Protein AF-A0A7Y0PWW8-F1 (afdb_monomer_lite)

Foldseek 3Di:
DFFEDEFEWEFADAAAAFEWEWESEELEEDEAETQEYEFETYFEGHQAHEWEWERYENYEYHYQHAEYEFYFETEHAAYEWETERYELYEYENEEDAHEYEGETETDYAAYEWEWERYYLYEYEDAYDAYEYEGATYTDYNHAWYWWYRYHNYYYYDHDDNYDYHTHTYTHYDDD

Structure (mmCIF, N/CA/C/O backbone):
data_AF-A0A7Y0PWW8-F1
#
_entry.id   AF-A0A7Y0PWW8-F1
#
loop_
_atom_site.group_PDB
_atom_site.id
_atom_site.type_symbol
_atom_site.label_atom_id
_atom_site.label_alt_id
_atom_site.label_comp_id
_atom_site.label_asym_id
_atom_site.label_entity_id
_atom_site.label_seq_id
_atom_site.pdbx_PDB_ins_code
_atom_site.Cartn_x
_atom_site.Cartn_y
_atom_site.Cartn_z
_atom_site.occupancy
_atom_site.B_iso_or_equiv
_atom_site.auth_seq_id
_atom_site.auth_comp_id
_atom_site.auth_asym_id
_atom_site.auth_atom_id
_atom_site.pdbx_PDB_model_num
ATOM 1 N N . MET A 1 1 ? -12.727 19.786 16.242 1.00 55.31 1 MET A N 1
ATOM 2 C CA . MET A 1 1 ? -11.858 19.651 15.052 1.00 55.31 1 MET A CA 1
ATOM 3 C C . MET A 1 1 ? -11.330 18.236 15.088 1.00 55.31 1 MET A C 1
ATOM 5 O O . MET A 1 1 ? -10.952 17.829 16.174 1.00 55.31 1 MET A O 1
ATOM 9 N N . THR A 1 2 ? -11.365 17.489 13.987 1.00 81.94 2 THR A N 1
ATOM 10 C CA . THR A 1 2 ? -10.762 16.148 13.975 1.00 81.94 2 THR A CA 1
ATOM 11 C C . THR A 1 2 ? -9.249 16.272 13.828 1.00 81.94 2 THR A C 1
ATOM 13 O O . THR A 1 2 ? -8.814 16.986 12.918 1.00 81.94 2 THR A O 1
ATOM 16 N N . SER A 1 3 ? -8.467 15.635 14.695 1.00 96.25 3 SER A N 1
ATOM 17 C CA . SER A 1 3 ? -7.001 15.631 14.604 1.00 96.25 3 SER A CA 1
ATOM 18 C C . SER A 1 3 ? -6.527 14.678 13.499 1.00 96.25 3 SER A C 1
ATOM 20 O O . SER A 1 3 ? -7.231 13.738 13.132 1.00 96.25 3 SER A O 1
ATOM 22 N N . SER A 1 4 ? -5.360 14.943 12.910 1.00 97.12 4 SER A N 1
ATOM 23 C CA . SER A 1 4 ? -4.794 14.065 11.881 1.00 97.12 4 SER A CA 1
ATOM 24 C C . SER A 1 4 ? -3.274 14.062 11.905 1.00 97.12 4 SER A C 1
ATOM 26 O O . SER A 1 4 ? -2.674 15.142 11.896 1.00 97.12 4 SER A O 1
ATOM 28 N N . THR A 1 5 ? -2.682 12.879 11.805 1.00 98.25 5 THR A N 1
ATOM 29 C CA . THR A 1 5 ? -1.257 12.672 11.538 1.00 98.25 5 THR A CA 1
ATOM 30 C C . THR A 1 5 ? -1.063 12.305 10.072 1.00 98.25 5 THR A C 1
ATOM 32 O O . THR A 1 5 ? -1.843 11.542 9.501 1.00 98.25 5 THR A O 1
ATOM 35 N N . ASN A 1 6 ? -0.041 12.884 9.439 1.00 98.12 6 ASN A N 1
ATOM 36 C CA . ASN A 1 6 ? 0.233 12.668 8.026 1.00 98.12 6 ASN A CA 1
ATOM 37 C C . ASN A 1 6 ? 1.712 12.342 7.797 1.00 98.12 6 ASN A C 1
ATOM 39 O O . ASN A 1 6 ? 2.567 13.147 8.166 1.00 98.12 6 ASN A O 1
ATOM 43 N N . PHE A 1 7 ? 1.985 11.228 7.121 1.00 98.44 7 PHE A N 1
ATOM 44 C CA . PHE A 1 7 ? 3.315 10.838 6.656 1.00 98.44 7 PHE A CA 1
ATOM 45 C C . PHE A 1 7 ? 3.318 10.810 5.136 1.00 98.44 7 PHE A C 1
ATOM 47 O O . PHE A 1 7 ? 2.514 10.110 4.514 1.00 98.44 7 PHE A O 1
ATOM 54 N N . PHE A 1 8 ? 4.183 11.620 4.534 1.00 97.88 8 PHE A N 1
ATOM 55 C CA . PHE A 1 8 ? 4.220 11.802 3.094 1.00 97.88 8 PHE A CA 1
ATOM 56 C C . PHE A 1 8 ? 5.647 11.749 2.589 1.00 97.88 8 PHE A C 1
ATOM 58 O O . PHE A 1 8 ? 6.473 12.567 2.991 1.00 97.88 8 PHE A O 1
ATOM 65 N N . ASP A 1 9 ? 5.874 10.871 1.624 1.00 98.50 9 ASP A N 1
ATOM 66 C CA . ASP A 1 9 ? 7.086 10.874 0.831 1.00 98.50 9 ASP A CA 1
ATOM 67 C C . ASP A 1 9 ? 6.754 10.864 -0.668 1.00 98.50 9 ASP A C 1
ATOM 69 O O . ASP A 1 9 ? 5.694 10.405 -1.115 1.00 98.50 9 ASP A O 1
ATOM 73 N N . SER A 1 10 ? 7.631 11.474 -1.464 1.00 97.62 10 SER A N 1
ATOM 74 C CA . SER A 1 10 ? 7.475 11.470 -2.911 1.00 97.62 10 SER A CA 1
ATOM 75 C C . SER A 1 10 ? 8.803 11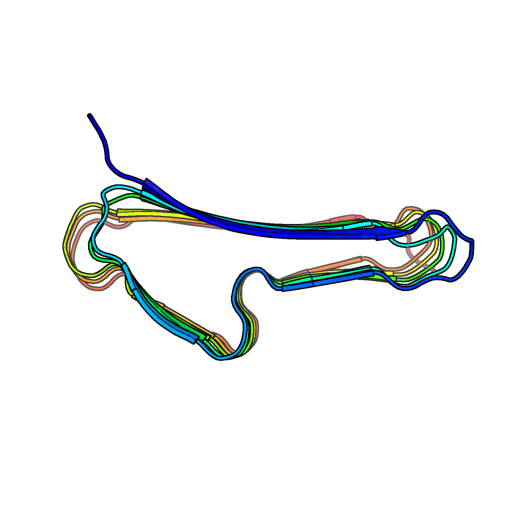.614 -3.641 1.00 97.62 10 SER A C 1
ATOM 77 O O . SER A 1 10 ? 9.481 12.639 -3.536 1.00 97.62 10 SER A O 1
ATOM 79 N N . ALA A 1 11 ? 9.089 10.658 -4.518 1.00 96.62 11 ALA A N 1
ATOM 80 C CA . ALA A 1 11 ? 10.180 10.738 -5.473 1.00 96.62 11 ALA A CA 1
ATOM 81 C C . ALA A 1 11 ? 9.643 11.056 -6.871 1.00 96.62 11 ALA A C 1
ATOM 83 O O . ALA A 1 11 ? 8.814 10.342 -7.435 1.00 96.62 11 ALA A O 1
ATOM 84 N N . ARG A 1 12 ? 10.125 12.151 -7.468 1.00 95.19 12 ARG A N 1
ATOM 85 C CA . ARG A 1 12 ? 9.837 12.501 -8.867 1.00 95.19 12 ARG A CA 1
ATOM 86 C C . ARG A 1 12 ? 11.127 12.716 -9.632 1.00 95.19 12 ARG A C 1
ATOM 88 O O . ARG A 1 12 ? 11.915 13.601 -9.294 1.00 95.19 12 ARG A O 1
ATOM 95 N N . ARG A 1 13 ? 11.316 11.942 -10.694 1.00 95.12 13 ARG A N 1
ATOM 96 C CA . ARG A 1 13 ? 12.478 12.021 -11.574 1.00 95.12 13 ARG A CA 1
ATOM 97 C C . ARG A 1 13 ? 12.058 12.442 -12.972 1.00 95.12 13 ARG A C 1
ATOM 99 O O . ARG A 1 13 ? 11.063 11.977 -13.517 1.00 95.12 13 ARG A O 1
ATOM 106 N N . TRP A 1 14 ? 12.843 13.344 -13.548 1.00 86.00 14 TRP A N 1
ATOM 107 C CA . TRP A 1 14 ? 12.561 13.937 -14.856 1.00 86.00 14 TRP A CA 1
ATOM 108 C C . TRP A 1 14 ? 13.563 13.502 -15.919 1.00 86.00 14 TRP A C 1
ATOM 110 O O . TRP A 1 14 ? 13.254 13.557 -17.110 1.00 86.00 14 TRP A O 1
ATOM 120 N N . MET A 1 15 ? 14.756 13.056 -15.510 1.00 90.00 15 MET A N 1
ATOM 121 C CA . MET A 1 15 ? 15.737 12.561 -16.466 1.00 90.00 15 MET A CA 1
ATOM 122 C C . MET A 1 15 ? 15.399 11.127 -16.880 1.00 90.00 15 MET A C 1
ATOM 124 O O . MET A 1 15 ? 14.901 10.350 -16.065 1.00 90.00 15 MET A O 1
ATOM 128 N N . PRO A 1 16 ? 15.657 10.747 -18.141 1.00 90.56 16 PRO A N 1
ATOM 129 C CA . PRO A 1 16 ? 15.532 9.361 -18.573 1.00 90.56 16 PRO A CA 1
ATOM 130 C C . PRO A 1 16 ? 16.348 8.414 -17.681 1.00 90.56 16 PRO A C 1
ATOM 132 O O . PRO A 1 16 ? 17.450 8.770 -17.276 1.00 90.56 16 PRO A O 1
ATOM 135 N N . TRP A 1 17 ? 15.816 7.209 -17.443 1.00 92.81 17 TRP A N 1
ATOM 136 C CA . TRP A 1 17 ? 16.502 6.108 -16.737 1.00 92.81 17 TRP A CA 1
ATOM 137 C C . TRP A 1 17 ? 16.838 6.357 -15.261 1.00 92.81 17 TRP A C 1
ATOM 139 O O . TRP A 1 17 ? 17.643 5.635 -14.696 1.00 92.81 17 TRP A O 1
ATOM 149 N N . GLN A 1 18 ? 16.252 7.383 -14.642 1.00 95.56 18 GLN A N 1
ATOM 150 C CA . GLN A 1 18 ? 16.383 7.597 -13.204 1.00 95.56 18 GLN A CA 1
ATOM 151 C C . GLN A 1 18 ? 15.290 6.868 -12.440 1.00 95.56 18 GLN A C 1
ATOM 153 O O . GLN A 1 18 ? 14.105 7.123 -12.686 1.00 95.56 18 GLN A O 1
ATOM 158 N N . ASP A 1 19 ? 15.712 6.066 -11.473 1.00 97.88 19 ASP A N 1
ATOM 159 C CA . ASP A 1 19 ? 14.822 5.362 -10.564 1.00 97.88 19 ASP A CA 1
ATOM 160 C C . ASP A 1 19 ? 14.222 6.314 -9.522 1.00 97.88 19 ASP A C 1
ATOM 162 O O . ASP A 1 19 ? 14.814 7.333 -9.123 1.00 97.88 19 ASP A O 1
ATOM 166 N N . ALA A 1 20 ? 12.997 6.005 -9.120 1.00 98.38 20 ALA A N 1
ATOM 167 C CA . ALA A 1 20 ? 12.275 6.701 -8.072 1.00 98.38 20 ALA A CA 1
ATOM 168 C C . ALA A 1 20 ? 11.852 5.686 -7.019 1.00 98.38 20 ALA A C 1
ATOM 170 O O . ALA A 1 20 ? 11.085 4.783 -7.321 1.00 98.38 20 ALA A O 1
ATOM 171 N N . GLU A 1 21 ? 12.303 5.900 -5.797 1.00 98.56 21 GLU A N 1
ATOM 172 C CA . GLU A 1 21 ? 11.944 5.100 -4.634 1.00 98.56 21 GLU A CA 1
ATOM 173 C C . GLU A 1 21 ? 11.302 6.032 -3.613 1.00 98.56 21 GLU A C 1
ATOM 175 O O . GLU A 1 21 ? 11.760 7.170 -3.453 1.00 98.56 21 GLU A O 1
ATOM 180 N N . SER A 1 22 ? 10.202 5.601 -3.003 1.00 98.62 22 SER A N 1
ATOM 181 C CA . SER A 1 22 ? 9.477 6.402 -2.028 1.00 98.62 22 SER A CA 1
ATOM 182 C C . SER A 1 22 ? 8.913 5.539 -0.910 1.00 98.62 22 SER A C 1
ATOM 184 O O . SER A 1 22 ? 8.117 4.646 -1.184 1.00 98.62 22 SER A O 1
ATOM 186 N N . LYS A 1 23 ? 9.264 5.871 0.332 1.00 98.62 23 LYS A N 1
ATOM 187 C CA . LYS A 1 23 ? 8.821 5.182 1.550 1.00 98.62 23 LYS A CA 1
ATOM 188 C C . LYS A 1 23 ? 8.278 6.225 2.510 1.00 98.62 23 LYS A C 1
ATOM 190 O O . LYS A 1 23 ? 8.989 7.164 2.869 1.00 98.62 23 LYS A O 1
ATOM 195 N N . ALA A 1 24 ? 6.995 6.144 2.857 1.00 98.31 24 ALA A N 1
ATOM 196 C CA . ALA A 1 24 ? 6.401 7.160 3.730 1.00 98.31 24 ALA A CA 1
ATOM 197 C C . ALA A 1 24 ? 6.734 6.919 5.209 1.00 98.31 24 ALA A C 1
ATOM 199 O O . ALA A 1 24 ? 6.898 7.886 5.956 1.00 98.31 24 ALA A O 1
ATOM 200 N N . LEU A 1 25 ? 6.853 5.652 5.599 1.00 98.19 25 LEU A N 1
ATOM 201 C CA . LEU A 1 25 ? 7.399 5.183 6.867 1.00 98.19 25 LEU A CA 1
ATOM 202 C C . LEU A 1 25 ? 8.356 4.029 6.564 1.00 98.19 25 LEU A C 1
ATOM 204 O O . LEU A 1 25 ? 8.027 3.181 5.742 1.00 98.19 25 LEU A O 1
ATOM 208 N N . ASP A 1 26 ? 9.526 4.060 7.192 1.00 98.44 26 ASP A N 1
ATOM 209 C CA . ASP A 1 26 ? 10.622 3.110 6.996 1.00 98.44 26 ASP A CA 1
ATOM 210 C C . ASP A 1 26 ? 11.359 2.962 8.331 1.00 98.44 26 ASP A C 1
ATOM 212 O O . ASP A 1 26 ? 11.815 3.972 8.896 1.00 98.44 26 ASP A O 1
ATOM 216 N N . ASN A 1 27 ? 11.432 1.735 8.851 1.00 98.44 27 ASN A N 1
ATOM 217 C CA . ASN A 1 27 ? 12.122 1.402 10.096 1.00 98.44 27 ASN A CA 1
ATOM 218 C C . ASN A 1 27 ? 11.637 2.246 11.296 1.00 98.44 27 ASN A C 1
ATOM 220 O O . ASN A 1 27 ? 12.429 2.917 11.974 1.00 98.44 27 ASN A O 1
ATOM 224 N N . GLN A 1 28 ? 10.316 2.298 11.502 1.00 97.88 28 GLN A N 1
ATOM 225 C CA . GLN A 1 28 ? 9.662 3.090 12.550 1.00 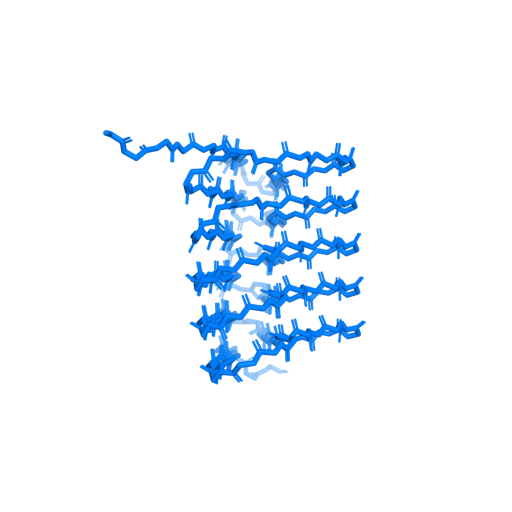97.88 28 GLN A CA 1
ATOM 226 C C . GLN A 1 28 ? 8.869 2.218 13.529 1.00 97.88 28 GLN A C 1
ATOM 228 O O . GLN A 1 28 ? 8.069 1.393 13.112 1.00 97.88 28 GLN A O 1
ATOM 233 N N . ASP A 1 29 ? 8.986 2.516 14.823 1.00 98.06 29 ASP A N 1
ATOM 234 C CA . ASP A 1 29 ? 8.080 2.028 15.871 1.00 98.06 29 ASP A CA 1
ATOM 235 C C . ASP A 1 29 ? 7.347 3.237 16.461 1.00 98.06 29 ASP A C 1
ATOM 237 O O . ASP A 1 29 ? 7.951 4.035 17.193 1.00 98.06 29 ASP A O 1
ATOM 241 N N . ILE A 1 30 ? 6.075 3.444 16.102 1.00 96.62 30 ILE A N 1
ATOM 242 C CA . ILE A 1 30 ? 5.345 4.661 16.488 1.00 96.62 30 ILE A CA 1
ATOM 243 C C . ILE A 1 30 ? 3.928 4.402 16.991 1.00 96.62 30 ILE A C 1
ATOM 245 O O . ILE A 1 30 ? 3.154 3.654 16.407 1.00 96.62 30 ILE A O 1
ATOM 249 N N . GLU A 1 31 ? 3.563 5.155 18.027 1.00 98.12 31 GLU A N 1
ATOM 250 C CA . GLU A 1 31 ? 2.191 5.278 18.509 1.00 98.12 31 GLU A CA 1
ATOM 251 C C . GLU A 1 31 ? 1.566 6.574 17.967 1.00 98.12 31 GLU A C 1
ATOM 253 O O . GLU A 1 31 ? 2.116 7.675 18.118 1.00 98.12 31 GLU A O 1
ATOM 258 N N . VAL A 1 32 ? 0.395 6.472 17.337 1.00 97.38 32 VAL A N 1
ATOM 259 C CA . VAL A 1 32 ? -0.315 7.596 16.720 1.00 97.38 32 VAL A CA 1
ATOM 260 C C . VAL A 1 32 ? -1.667 7.815 17.397 1.00 97.38 32 VAL A C 1
ATOM 262 O O . VAL A 1 32 ? 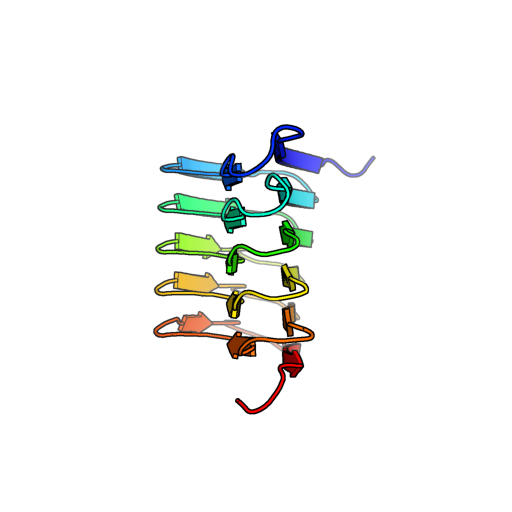-2.658 7.151 17.111 1.00 97.38 32 VAL A O 1
ATOM 265 N N . ASN A 1 33 ? -1.729 8.862 18.221 1.00 96.12 33 ASN A N 1
ATOM 266 C CA . ASN A 1 33 ? -2.910 9.243 19.000 1.00 96.12 33 ASN A CA 1
ATOM 267 C C . ASN A 1 33 ? -3.702 10.394 18.354 1.00 96.12 33 ASN A C 1
ATOM 269 O O . ASN A 1 33 ? -3.783 11.505 18.888 1.00 96.12 33 ASN A O 1
ATOM 273 N N . THR A 1 34 ? -4.257 10.163 17.162 1.00 96.62 34 THR A N 1
ATOM 274 C CA . THR A 1 34 ? -5.099 11.148 16.449 1.00 96.62 34 THR A CA 1
ATOM 275 C C . THR A 1 34 ? -6.332 10.493 15.849 1.00 96.62 34 THR A C 1
ATOM 277 O O . THR A 1 34 ? -6.359 9.284 15.701 1.00 96.62 34 THR A O 1
ATOM 280 N N . ASP A 1 35 ? -7.337 11.271 15.437 1.00 97.00 35 ASP A N 1
ATOM 281 C CA . ASP A 1 35 ? -8.546 10.686 14.840 1.00 97.00 35 ASP A CA 1
ATOM 282 C C . ASP A 1 35 ? -8.280 10.041 13.474 1.00 97.00 35 ASP A C 1
ATOM 284 O O . ASP A 1 35 ? -9.030 9.156 13.056 1.00 97.00 35 ASP A O 1
ATOM 288 N N . ARG A 1 36 ? -7.270 10.539 12.741 1.00 97.88 36 ARG A N 1
ATOM 289 C CA . ARG A 1 36 ? -6.941 10.092 11.384 1.00 97.88 36 ARG A CA 1
ATOM 290 C C . ARG A 1 36 ? -5.449 9.929 11.149 1.00 97.88 36 ARG A C 1
ATOM 292 O O . ARG A 1 36 ? -4.694 10.882 11.331 1.00 97.88 36 ARG A O 1
ATOM 299 N N . LEU A 1 37 ? -5.073 8.796 10.573 1.00 98.44 37 LEU A N 1
ATOM 300 C CA . LEU A 1 37 ? -3.741 8.538 10.041 1.00 98.44 37 LEU A CA 1
ATOM 301 C C . LEU A 1 37 ? -3.790 8.534 8.510 1.00 98.44 37 LEU A C 1
ATOM 303 O O . LEU A 1 37 ? -4.555 7.785 7.904 1.00 98.44 37 LEU A O 1
ATOM 307 N N . ASN A 1 38 ? -2.983 9.376 7.866 1.00 98.56 38 ASN A N 1
ATOM 308 C CA . ASN A 1 38 ? -2.812 9.340 6.415 1.00 98.56 38 ASN A CA 1
ATOM 309 C C . ASN A 1 38 ? -1.346 9.104 6.064 1.00 98.56 38 ASN A C 1
ATOM 311 O O . ASN A 1 38 ? -0.480 9.905 6.408 1.00 98.56 38 ASN A O 1
ATOM 315 N N . ILE A 1 39 ? -1.094 8.042 5.315 1.00 98.75 39 ILE A N 1
ATOM 316 C CA . ILE A 1 39 ? 0.229 7.641 4.855 1.00 98.75 39 ILE A CA 1
ATOM 317 C C . ILE A 1 39 ? 0.202 7.633 3.329 1.00 98.75 39 ILE A C 1
ATOM 319 O O . ILE A 1 39 ? -0.729 7.101 2.709 1.00 98.75 39 ILE A O 1
ATOM 323 N N . ARG A 1 40 ? 1.183 8.283 2.698 1.00 98.81 40 ARG A N 1
ATOM 324 C CA . ARG A 1 40 ? 1.275 8.332 1.236 1.00 98.81 40 ARG A CA 1
ATOM 325 C C . ARG A 1 40 ? 2.710 8.297 0.744 1.00 98.81 40 ARG A C 1
ATOM 327 O O . ARG A 1 40 ? 3.468 9.220 1.029 1.00 98.81 40 ARG A O 1
ATOM 334 N N . SER A 1 41 ? 2.998 7.334 -0.119 1.00 98.69 41 SER A N 1
ATOM 335 C CA . SER A 1 41 ? 4.218 7.274 -0.916 1.00 98.69 41 SER A CA 1
ATOM 336 C C . SER A 1 41 ? 3.901 7.427 -2.405 1.00 98.69 41 SER A C 1
ATOM 338 O O . SER A 1 41 ? 2.849 7.015 -2.920 1.00 98.69 41 SER A O 1
ATOM 340 N N . SER A 1 42 ? 4.782 8.120 -3.124 1.00 98.75 42 SER A N 1
ATOM 341 C CA . SER A 1 42 ? 4.593 8.390 -4.549 1.00 98.75 42 SER A CA 1
ATOM 342 C C . SER A 1 42 ? 5.914 8.387 -5.304 1.00 98.75 42 SER A C 1
ATOM 344 O O . SER A 1 42 ? 6.599 9.411 -5.349 1.00 98.75 42 SER A O 1
ATOM 346 N N . ALA A 1 43 ? 6.174 7.327 -6.060 1.00 98.75 43 ALA A N 1
ATOM 347 C CA . ALA A 1 43 ? 7.303 7.241 -6.976 1.00 98.75 43 ALA A CA 1
ATOM 348 C C . ALA A 1 43 ? 6.887 7.515 -8.427 1.00 98.75 43 ALA A C 1
ATOM 350 O O . ALA A 1 43 ? 6.021 6.857 -8.999 1.00 98.75 43 ALA A O 1
ATOM 351 N N . ASN A 1 44 ? 7.515 8.509 -9.053 1.00 98.31 44 ASN A N 1
ATOM 352 C CA . ASN A 1 44 ? 7.397 8.777 -10.483 1.00 98.31 44 ASN A CA 1
ATOM 353 C C . ASN A 1 44 ? 8.798 8.773 -11.086 1.00 98.31 44 ASN A C 1
ATOM 355 O O . ASN A 1 44 ? 9.531 9.761 -10.966 1.00 98.31 44 ASN A O 1
ATOM 359 N N . ALA A 1 45 ? 9.164 7.662 -11.710 1.00 97.62 45 ALA A N 1
ATOM 360 C CA . ALA A 1 45 ? 10.484 7.487 -12.286 1.00 97.62 45 ALA A CA 1
ATOM 361 C C . ALA A 1 45 ? 10.621 8.180 -13.644 1.00 97.62 45 ALA A C 1
ATOM 363 O O . ALA A 1 45 ? 9.647 8.524 -14.328 1.00 97.62 45 ALA A O 1
ATOM 364 N N . GLY A 1 46 ? 11.876 8.356 -14.046 1.00 92.81 46 GLY A N 1
ATOM 365 C CA . GLY A 1 46 ? 12.229 8.774 -15.387 1.00 92.81 46 GLY A CA 1
ATOM 366 C C . GLY A 1 46 ? 11.707 7.789 -16.429 1.00 92.81 46 GLY A C 1
ATOM 367 O O . GLY A 1 46 ? 11.373 6.651 -16.130 1.00 92.81 46 GLY A O 1
ATOM 368 N N . ARG A 1 47 ? 11.692 8.193 -17.704 1.00 92.75 47 ARG A N 1
ATOM 369 C CA . ARG A 1 47 ? 11.069 7.434 -18.810 1.00 92.75 47 ARG A CA 1
ATOM 370 C C . ARG A 1 47 ? 11.369 5.925 -18.855 1.00 92.75 47 ARG A C 1
ATOM 372 O O . ARG A 1 47 ? 10.557 5.196 -19.414 1.00 92.75 47 ARG A O 1
ATOM 379 N N . GLY A 1 48 ? 12.519 5.479 -18.372 1.00 93.50 48 GLY A N 1
ATOM 380 C CA . GLY A 1 48 ? 12.860 4.060 -18.282 1.00 93.50 48 GLY A CA 1
ATOM 381 C C . GLY A 1 48 ? 13.527 3.678 -16.971 1.00 93.50 48 GLY A C 1
ATOM 382 O O . GLY A 1 48 ? 14.236 2.689 -16.967 1.00 93.50 48 GLY A O 1
ATOM 383 N N . GLY A 1 49 ? 13.369 4.494 -15.926 1.00 97.62 49 GLY A N 1
ATOM 384 C CA . GLY A 1 49 ? 13.754 4.084 -14.579 1.00 97.62 49 GLY A CA 1
ATOM 385 C C . GLY A 1 49 ? 12.616 3.310 -13.923 1.00 97.62 49 GLY A C 1
ATOM 386 O O . GLY A 1 49 ? 11.457 3.432 -14.353 1.00 97.62 49 GLY A O 1
ATOM 387 N N . ASN A 1 50 ? 12.962 2.562 -12.890 1.00 98.44 50 ASN A N 1
ATOM 388 C CA . ASN A 1 50 ? 12.036 1.804 -12.067 1.00 98.44 50 ASN A CA 1
ATOM 389 C C . ASN A 1 50 ? 11.412 2.715 -11.007 1.00 98.44 50 ASN A C 1
ATOM 391 O O . ASN A 1 50 ? 12.039 3.665 -10.528 1.00 98.44 50 ASN A O 1
ATOM 395 N N . ALA A 1 51 ? 10.140 2.478 -10.704 1.00 98.69 51 ALA A N 1
ATOM 396 C CA . ALA A 1 51 ? 9.385 3.239 -9.721 1.00 98.69 51 ALA A CA 1
ATOM 397 C C . ALA A 1 51 ? 8.902 2.304 -8.613 1.00 98.69 51 ALA A C 1
ATOM 399 O O . ALA A 1 51 ? 8.076 1.444 -8.890 1.00 98.69 51 ALA A O 1
ATOM 400 N N . GLN A 1 52 ? 9.348 2.534 -7.384 1.00 98.81 52 GLN A N 1
ATOM 401 C CA . GLN A 1 52 ? 8.986 1.746 -6.206 1.00 98.81 52 GLN A CA 1
ATOM 402 C C . GLN A 1 52 ? 8.378 2.669 -5.155 1.00 98.81 52 GLN A C 1
ATOM 404 O O . GLN A 1 52 ? 8.947 3.715 -4.834 1.00 98.81 52 GLN A O 1
ATOM 409 N N . ALA A 1 53 ? 7.180 2.346 -4.683 1.00 98.88 53 ALA A N 1
ATOM 410 C CA . ALA A 1 53 ? 6.512 3.117 -3.646 1.00 98.88 53 ALA A CA 1
ATOM 411 C C . ALA A 1 53 ? 5.961 2.186 -2.569 1.00 98.88 53 ALA A C 1
ATOM 413 O O . ALA A 1 53 ? 5.008 1.465 -2.850 1.00 98.88 53 ALA A O 1
ATOM 414 N N . THR A 1 54 ? 6.479 2.294 -1.350 1.00 98.88 54 THR A N 1
ATOM 415 C CA . THR A 1 54 ? 6.010 1.524 -0.193 1.00 98.88 54 THR A CA 1
ATOM 416 C C . THR A 1 54 ? 5.349 2.465 0.806 1.00 98.88 54 THR A C 1
ATOM 418 O O . THR A 1 54 ? 5.819 3.581 1.056 1.00 98.88 54 THR A O 1
ATOM 421 N N . GLY A 1 55 ? 4.144 2.126 1.260 1.00 98.75 55 GLY A N 1
ATOM 422 C CA . GLY A 1 55 ? 3.411 2.945 2.223 1.00 98.75 55 GLY A CA 1
ATOM 423 C C . GLY A 1 55 ? 4.084 2.898 3.590 1.00 98.75 55 GLY A C 1
ATOM 424 O O . GLY A 1 55 ? 4.471 3.939 4.123 1.00 98.75 55 GLY A O 1
ATOM 425 N N . ILE A 1 56 ? 4.218 1.688 4.119 1.00 98.75 56 ILE A N 1
ATOM 426 C CA . ILE A 1 56 ? 4.834 1.374 5.405 1.00 98.75 56 ILE A CA 1
ATOM 427 C C . ILE A 1 56 ? 5.799 0.217 5.162 1.00 98.75 56 ILE A C 1
ATOM 429 O O . ILE A 1 56 ? 5.367 -0.799 4.626 1.00 98.75 56 ILE A O 1
ATOM 433 N N . GLU A 1 57 ? 7.063 0.395 5.522 1.00 98.75 57 GLU A N 1
ATOM 434 C CA . GLU A 1 57 ? 8.105 -0.620 5.375 1.00 98.75 57 GLU A CA 1
ATOM 435 C C . GLU A 1 57 ? 8.852 -0.807 6.690 1.00 98.75 57 GLU A C 1
ATOM 437 O O . GLU A 1 57 ? 9.128 0.186 7.377 1.00 98.75 57 GLU A O 1
ATOM 442 N N . ASP A 1 58 ? 9.170 -2.051 7.045 1.00 98.75 58 ASP A N 1
ATOM 443 C CA . ASP A 1 58 ? 9.957 -2.388 8.236 1.00 98.75 58 ASP A CA 1
ATOM 444 C C . ASP A 1 58 ? 9.464 -1.668 9.511 1.00 98.75 58 ASP A C 1
ATOM 446 O O . ASP A 1 58 ? 10.257 -1.203 10.332 1.00 98.75 58 ASP A O 1
ATOM 450 N N . SER A 1 59 ? 8.153 -1.460 9.664 1.00 98.75 59 SER A N 1
ATOM 451 C CA . SER A 1 59 ? 7.619 -0.570 10.704 1.00 98.75 59 SER A CA 1
ATOM 452 C C . SER A 1 59 ? 6.461 -1.182 11.483 1.00 98.75 59 SER A C 1
ATOM 454 O O . SER A 1 59 ? 5.623 -1.892 10.931 1.00 98.75 59 SER A O 1
ATOM 456 N N . ASN A 1 60 ? 6.362 -0.820 12.762 1.00 98.62 60 ASN A N 1
ATOM 457 C CA . ASN A 1 60 ? 5.252 -1.169 13.643 1.00 98.62 60 ASN A CA 1
ATOM 458 C C . ASN A 1 60 ? 4.479 0.090 14.043 1.00 98.62 60 ASN A C 1
ATOM 460 O O . ASN A 1 60 ? 5.039 1.036 14.612 1.00 98.62 60 ASN A O 1
ATOM 464 N N . ILE A 1 61 ? 3.186 0.114 13.720 1.00 98.50 61 ILE A N 1
ATOM 465 C CA . ILE A 1 61 ? 2.321 1.278 13.910 1.00 98.50 61 ILE A CA 1
ATOM 466 C C . ILE A 1 61 ? 1.150 0.925 14.825 1.00 98.50 61 ILE A C 1
ATOM 468 O O . ILE A 1 61 ? 0.236 0.215 14.412 1.00 98.50 61 ILE A O 1
ATOM 472 N N . ASP A 1 62 ? 1.120 1.541 16.004 1.00 98.44 62 ASP A N 1
ATOM 473 C CA . ASP A 1 62 ? -0.019 1.476 16.921 1.00 98.44 62 ASP A CA 1
ATOM 474 C C . ASP A 1 62 ? -0.879 2.734 16.730 1.00 98.44 62 ASP A C 1
ATOM 476 O O . ASP A 1 62 ? -0.508 3.842 17.136 1.00 98.44 62 ASP A O 1
ATOM 480 N N . PHE A 1 63 ? -2.030 2.613 16.073 1.00 98.00 63 PHE A N 1
ATOM 481 C CA . PHE A 1 63 ? -2.927 3.731 15.786 1.00 98.00 63 PHE A CA 1
ATOM 482 C C . PHE A 1 63 ? -4.207 3.631 16.615 1.00 98.00 63 PHE A C 1
ATOM 484 O O . PHE A 1 63 ? -4.992 2.722 16.437 1.00 98.00 63 PHE A O 1
ATOM 491 N N . THR A 1 64 ? -4.482 4.610 17.476 1.00 95.19 64 THR A N 1
ATOM 492 C CA . THR A 1 64 ? -5.656 4.572 18.380 1.00 95.19 64 THR A CA 1
ATOM 493 C C . THR A 1 64 ? -6.864 5.363 17.861 1.00 95.19 64 THR A C 1
ATOM 495 O O . THR A 1 64 ? -7.796 5.681 18.607 1.00 95.19 64 THR A O 1
ATOM 498 N N . GLY A 1 65 ? -6.824 5.769 16.591 1.00 95.25 65 GLY A N 1
ATOM 499 C CA . GLY A 1 65 ? -7.892 6.522 15.941 1.00 95.25 65 GLY A CA 1
ATOM 500 C C . GLY A 1 65 ? -8.805 5.650 15.092 1.00 95.25 65 GLY A C 1
ATOM 501 O O . GLY A 1 65 ? -8.532 4.493 14.840 1.00 95.25 65 GLY A O 1
ATOM 502 N N . ASN A 1 66 ? -9.869 6.250 14.552 1.00 95.88 66 ASN A N 1
ATOM 503 C CA . ASN A 1 66 ? -10.934 5.485 13.886 1.00 95.88 66 ASN A CA 1
ATOM 504 C C . ASN A 1 66 ? -10.816 5.438 12.351 1.00 95.88 66 ASN A C 1
ATOM 506 O O . ASN A 1 66 ? -11.715 4.947 11.659 1.00 95.88 66 ASN A O 1
ATOM 510 N N . GLN A 1 67 ? -9.800 6.082 11.766 1.00 97.88 67 GLN A N 1
ATOM 511 C CA . GLN A 1 67 ? -9.625 6.090 10.315 1.00 97.88 67 GLN A CA 1
ATOM 512 C C . GLN A 1 67 ? -8.156 6.142 9.897 1.00 97.88 67 GLN A C 1
ATOM 514 O O . GLN A 1 67 ? -7.476 7.144 10.118 1.00 97.88 67 GLN A O 1
ATOM 519 N N . ALA A 1 68 ? -7.719 5.125 9.165 1.00 98.44 68 ALA A N 1
ATOM 520 C CA . ALA A 1 68 ? -6.385 5.047 8.591 1.00 98.44 68 ALA A CA 1
ATOM 521 C C . ALA A 1 68 ? -6.458 4.912 7.062 1.00 98.44 68 ALA A C 1
ATOM 523 O O . ALA A 1 68 ? -7.324 4.234 6.504 1.00 98.44 68 ALA A O 1
ATOM 524 N N . ASN A 1 69 ? -5.573 5.613 6.357 1.00 98.69 69 ASN A N 1
ATOM 525 C CA . ASN A 1 69 ? -5.469 5.540 4.904 1.00 98.69 69 ASN A CA 1
ATOM 526 C C . ASN A 1 69 ? -4.002 5.388 4.501 1.00 98.69 69 ASN A C 1
ATOM 528 O O . ASN A 1 69 ? -3.225 6.325 4.686 1.00 98.69 69 ASN A O 1
ATOM 532 N N . VAL A 1 70 ? -3.651 4.270 3.872 1.00 98.81 70 VAL A N 1
ATOM 53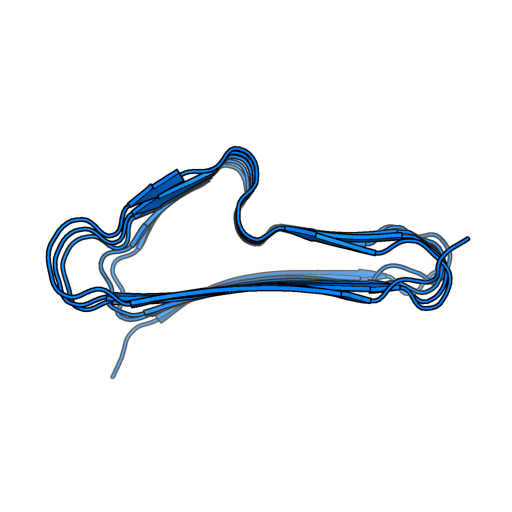3 C CA . VAL A 1 70 ? -2.321 4.019 3.304 1.00 98.81 70 VAL A CA 1
ATOM 534 C C . VAL A 1 70 ? -2.430 4.049 1.785 1.00 98.81 70 VAL A C 1
ATOM 536 O O . VAL A 1 70 ? -3.299 3.408 1.197 1.00 98.81 70 VAL A O 1
ATOM 539 N N . ASN A 1 71 ? -1.603 4.863 1.131 1.00 98.88 71 ASN A N 1
ATOM 540 C CA . ASN A 1 71 ? -1.649 5.048 -0.317 1.00 98.88 71 ASN A CA 1
ATOM 541 C C . ASN A 1 71 ? -0.247 4.986 -0.919 1.00 98.88 71 ASN A C 1
ATOM 543 O O . ASN A 1 71 ? 0.474 5.985 -0.909 1.00 98.88 71 ASN A O 1
ATOM 547 N N . ALA A 1 72 ? 0.079 3.854 -1.522 1.00 98.88 72 ALA A N 1
ATOM 548 C CA . ALA A 1 72 ? 1.289 3.643 -2.290 1.00 98.88 72 ALA A CA 1
ATOM 549 C C . ALA A 1 72 ? 1.005 3.782 -3.788 1.00 98.88 72 ALA A C 1
ATOM 551 O O . ALA A 1 72 ? 0.047 3.220 -4.334 1.00 98.88 72 ALA A O 1
ATOM 552 N N . SER A 1 73 ? 1.812 4.586 -4.479 1.00 98.81 73 SER A N 1
ATOM 553 C CA . SER A 1 73 ? 1.630 4.798 -5.913 1.00 98.81 73 SER A CA 1
ATOM 554 C C . SER A 1 73 ? 2.943 4.917 -6.664 1.00 98.81 73 SER A C 1
ATOM 556 O O . SER A 1 73 ? 3.723 5.838 -6.431 1.00 98.81 73 SER A O 1
ATOM 558 N N . SER A 1 74 ? 3.135 4.043 -7.643 1.00 98.75 74 SER A N 1
ATOM 559 C CA . SER A 1 74 ? 4.310 4.055 -8.503 1.00 98.75 74 SER A CA 1
ATOM 560 C C . SER A 1 74 ? 3.932 4.194 -9.967 1.00 98.75 74 SER A C 1
ATOM 562 O O . SER A 1 74 ? 2.895 3.707 -10.443 1.00 98.75 74 SER A O 1
ATOM 564 N N . ARG A 1 75 ? 4.745 4.963 -10.693 1.00 98.38 75 ARG A N 1
ATOM 565 C CA . ARG A 1 75 ? 4.546 5.230 -12.114 1.00 98.38 75 ARG A CA 1
ATOM 566 C C . ARG A 1 75 ? 5.858 5.372 -12.857 1.00 98.38 75 ARG A C 1
ATOM 568 O O . ARG A 1 75 ? 6.721 6.166 -12.490 1.00 98.38 75 ARG A O 1
ATOM 575 N N . THR A 1 76 ? 5.923 4.716 -14.003 1.00 98.06 76 THR A N 1
ATOM 576 C CA . THR A 1 76 ? 6.966 4.931 -15.006 1.00 98.06 76 THR A CA 1
ATOM 577 C C . THR A 1 76 ? 6.387 4.730 -16.407 1.00 98.06 76 THR A C 1
ATOM 579 O O . THR A 1 76 ? 5.186 4.525 -16.591 1.00 98.06 76 THR A O 1
ATOM 582 N N . ASN A 1 77 ? 7.216 4.885 -17.435 1.00 96.75 77 ASN A N 1
ATOM 583 C CA . ASN A 1 77 ? 6.809 4.656 -18.819 1.00 96.75 77 ASN A CA 1
ATOM 584 C C . ASN A 1 77 ? 7.374 3.346 -19.372 1.00 96.75 77 ASN A C 1
ATOM 586 O O . ASN A 1 77 ? 6.659 2.638 -20.079 1.00 96.75 77 ASN A O 1
ATOM 590 N N . ARG A 1 78 ? 8.651 3.056 -19.114 1.00 96.50 78 ARG A N 1
ATOM 591 C CA . ARG A 1 78 ? 9.331 1.883 -19.673 1.00 96.50 78 ARG A CA 1
ATOM 592 C C . ARG A 1 78 ? 10.012 0.979 -18.664 1.00 96.50 78 ARG A C 1
ATOM 594 O O . ARG A 1 78 ? 10.286 -0.142 -19.057 1.00 96.50 78 ARG A O 1
ATOM 601 N N . GLY A 1 79 ? 10.321 1.479 -17.471 1.00 97.25 79 GLY A N 1
ATOM 602 C CA . GLY A 1 79 ? 10.796 0.615 -16.399 1.00 97.25 79 GLY A CA 1
ATOM 603 C C . GLY A 1 79 ? 9.629 -0.105 -15.741 1.00 97.25 79 GLY A C 1
ATOM 604 O O . GLY A 1 79 ? 8.473 0.011 -16.193 1.00 97.25 79 GLY A O 1
ATOM 605 N N . ASP A 1 80 ? 9.954 -0.749 -14.637 1.00 98.31 80 ASP A N 1
ATOM 606 C CA . ASP A 1 80 ? 8.998 -1.477 -13.822 1.00 98.31 80 ASP A CA 1
ATOM 607 C C . ASP A 1 80 ? 8.387 -0.545 -12.776 1.00 98.31 80 ASP A C 1
ATOM 609 O O . ASP A 1 80 ? 8.973 0.474 -12.381 1.00 98.31 80 ASP A O 1
ATOM 613 N N . ALA A 1 81 ? 7.142 -0.825 -12.414 1.00 98.69 81 ALA A N 1
ATOM 614 C CA . ALA A 1 81 ? 6.408 -0.080 -11.409 1.00 98.69 81 ALA A CA 1
ATOM 615 C C . ALA A 1 81 ? 5.942 -1.041 -10.324 1.00 98.69 81 ALA A C 1
ATOM 617 O O . ALA A 1 81 ? 5.215 -1.978 -10.621 1.00 98.69 81 ALA A O 1
ATOM 618 N N . GLU A 1 82 ? 6.277 -0.736 -9.084 1.00 98.88 82 GLU A N 1
ATOM 619 C CA . GLU A 1 82 ? 5.962 -1.552 -7.919 1.00 98.88 82 GLU A CA 1
ATOM 620 C C . GLU A 1 82 ? 5.350 -0.665 -6.840 1.00 98.88 82 GLU A C 1
ATOM 622 O O . GLU A 1 82 ? 5.802 0.466 -6.625 1.00 98.88 82 GLU A O 1
ATOM 627 N N . ALA A 1 83 ? 4.244 -1.095 -6.248 1.00 98.88 83 ALA A N 1
ATOM 628 C CA . ALA A 1 83 ? 3.596 -0.360 -5.175 1.00 98.88 83 ALA A CA 1
ATOM 629 C C . ALA A 1 83 ? 3.131 -1.325 -4.092 1.00 98.88 83 ALA A C 1
ATOM 631 O O . ALA A 1 83 ? 2.283 -2.169 -4.373 1.00 98.88 83 ALA A O 1
ATOM 632 N N . VAL A 1 84 ? 3.602 -1.123 -2.866 1.00 98.94 84 VAL A N 1
ATOM 633 C CA . VAL A 1 84 ? 3.261 -1.967 -1.721 1.00 98.94 84 VAL A CA 1
ATOM 634 C C . VAL A 1 84 ? 2.596 -1.117 -0.643 1.00 98.94 84 VAL A C 1
ATOM 636 O O . VAL A 1 84 ? 3.051 -0.019 -0.318 1.00 98.94 84 VAL A O 1
ATOM 639 N N . GLY A 1 85 ? 1.443 -1.556 -0.140 1.00 98.81 85 GLY A N 1
ATOM 640 C CA . GLY A 1 85 ? 0.757 -0.859 0.946 1.00 98.81 85 GLY A CA 1
ATOM 641 C C . GLY A 1 85 ? 1.558 -0.946 2.242 1.00 98.81 85 GLY A C 1
ATOM 642 O O . GLY A 1 85 ? 1.983 0.092 2.758 1.00 98.81 85 GLY A O 1
ATOM 643 N N . LEU A 1 86 ? 1.740 -2.172 2.730 1.00 98.81 86 LEU A N 1
ATOM 644 C CA . LEU A 1 86 ? 2.563 -2.542 3.883 1.00 98.81 86 LEU A CA 1
ATOM 645 C C . LEU A 1 86 ? 3.526 -3.659 3.463 1.00 98.81 86 LEU A C 1
ATOM 647 O O . LEU A 1 86 ? 3.071 -4.621 2.846 1.00 98.81 86 LEU A O 1
ATOM 651 N N . GLU A 1 87 ? 4.797 -3.522 3.817 1.00 98.88 87 GLU A N 1
ATOM 652 C CA . GLU A 1 87 ? 5.882 -4.468 3.533 1.00 98.88 87 GLU A CA 1
ATOM 653 C C . GLU A 1 87 ? 6.646 -4.732 4.833 1.00 98.88 87 GLU A C 1
ATOM 655 O O . GLU A 1 87 ? 7.024 -3.772 5.512 1.00 98.88 87 GLU A O 1
ATOM 660 N N . ASP A 1 88 ? 6.809 -5.997 5.228 1.00 98.81 88 ASP A N 1
ATOM 661 C CA . ASP A 1 88 ? 7.521 -6.384 6.459 1.00 98.81 88 ASP A CA 1
ATOM 662 C C . ASP A 1 88 ? 7.089 -5.568 7.702 1.00 98.81 88 ASP A C 1
ATOM 664 O O . ASP A 1 88 ? 7.894 -5.129 8.527 1.00 98.81 88 ASP A O 1
ATOM 668 N N . SER A 1 89 ? 5.786 -5.288 7.820 1.00 98.75 89 SER A N 1
ATOM 669 C CA . SER A 1 89 ? 5.260 -4.287 8.757 1.00 98.75 89 SER A CA 1
ATOM 670 C C . SER A 1 89 ? 4.061 -4.776 9.567 1.00 98.75 89 SER A C 1
ATOM 672 O O . SER A 1 89 ? 3.370 -5.735 9.212 1.00 98.75 89 SER A O 1
ATOM 674 N N . SER A 1 90 ? 3.766 -4.067 10.659 1.00 98.69 90 SER A N 1
ATOM 675 C CA . SER A 1 90 ? 2.534 -4.235 11.430 1.00 98.69 90 SER A CA 1
ATOM 676 C C . SER A 1 90 ? 1.756 -2.925 11.575 1.00 98.69 90 SER A C 1
ATOM 678 O O . SER A 1 90 ? 2.326 -1.843 11.739 1.00 98.69 90 SER A O 1
ATOM 680 N N . LEU A 1 91 ? 0.429 -3.021 11.489 1.00 98.62 91 LEU A N 1
ATOM 681 C CA . LEU A 1 91 ? -0.498 -1.930 11.787 1.00 98.62 91 LEU A CA 1
ATOM 682 C C . LEU A 1 91 ? -1.610 -2.460 12.693 1.00 98.62 91 LEU A C 1
ATOM 684 O O . LEU A 1 91 ? -2.335 -3.367 12.296 1.00 98.62 91 LEU A O 1
ATOM 688 N N . ASP A 1 92 ? -1.765 -1.862 13.868 1.00 98.50 92 ASP A N 1
ATOM 689 C CA . ASP A 1 92 ? -2.869 -2.122 14.795 1.00 98.50 92 ASP A CA 1
ATOM 690 C C . ASP A 1 92 ? -3.738 -0.859 14.909 1.00 98.50 92 ASP A C 1
ATOM 692 O O . ASP A 1 92 ? -3.215 0.238 15.133 1.00 98.50 92 ASP A O 1
ATOM 696 N N . THR A 1 93 ? -5.056 -0.983 14.711 1.00 96.94 93 THR A N 1
ATOM 697 C CA . THR A 1 93 ? -6.014 0.125 14.909 1.00 96.94 93 THR A CA 1
ATOM 698 C C . THR A 1 93 ? -6.719 0.109 16.272 1.00 96.94 93 THR A C 1
ATOM 700 O O . THR A 1 93 ? -7.415 1.061 16.634 1.00 96.94 93 THR A O 1
ATOM 703 N N . GLY A 1 94 ? -6.465 -0.915 17.087 1.00 93.62 94 GLY A N 1
ATOM 704 C CA . GLY A 1 94 ? -6.883 -0.995 18.477 1.00 93.62 94 GLY A CA 1
ATOM 705 C C . GLY A 1 94 ? -8.377 -1.259 18.656 1.00 93.62 94 GLY A C 1
ATOM 706 O O . GLY A 1 94 ? -8.957 -2.164 18.079 1.00 93.62 94 GLY A O 1
ATOM 707 N N . SER A 1 95 ? -9.016 -0.536 19.574 1.00 94.88 95 SER A N 1
ATOM 708 C CA . SER A 1 95 ? -10.446 -0.705 19.854 1.00 94.88 95 SER A CA 1
ATOM 709 C C . SER A 1 95 ? -11.242 0.460 19.289 1.00 94.88 95 SER A C 1
ATOM 711 O O . SER A 1 95 ? -10.896 1.613 19.550 1.00 94.88 95 SER A O 1
ATOM 713 N N . GLY A 1 96 ? -12.390 0.194 18.685 1.00 96.31 96 GLY A N 1
ATOM 714 C CA . GLY A 1 96 ? -13.221 1.228 18.087 1.00 96.31 96 GLY A CA 1
ATOM 715 C C . GLY A 1 96 ? -13.889 0.711 16.828 1.00 96.31 96 GLY A C 1
ATOM 716 O O . GLY A 1 96 ? -13.697 -0.423 16.443 1.00 96.31 96 GLY A O 1
ATOM 717 N N . ALA A 1 97 ? -14.743 1.525 16.211 1.00 97.62 97 ALA A N 1
ATOM 718 C CA . ALA A 1 97 ? -15.273 1.182 14.895 1.00 97.62 97 ALA A CA 1
ATOM 719 C C . ALA A 1 97 ? -14.382 1.818 13.829 1.00 97.62 97 ALA A C 1
ATOM 721 O O . ALA A 1 97 ? -14.544 3.010 13.511 1.00 97.62 97 ALA A O 1
ATOM 722 N N . ASP A 1 98 ? -13.493 1.017 13.258 1.00 97.94 98 ASP A N 1
ATOM 723 C CA . ASP A 1 98 ? -12.399 1.504 12.437 1.00 97.94 98 ASP A CA 1
ATOM 724 C C . ASP A 1 98 ? -12.724 1.491 10.947 1.00 97.94 98 ASP A C 1
ATOM 726 O O . ASP A 1 98 ? -13.550 0.735 10.424 1.00 97.94 98 ASP A O 1
ATOM 730 N N . ARG A 1 99 ? -12.097 2.423 10.227 1.00 98.44 99 ARG A N 1
ATOM 731 C CA . ARG A 1 99 ? -12.148 2.496 8.766 1.00 98.44 99 ARG A CA 1
ATOM 732 C C . ARG A 1 99 ? -10.743 2.550 8.209 1.00 98.44 99 ARG A C 1
ATOM 734 O O . ARG A 1 99 ? -10.113 3.610 8.232 1.00 98.44 99 ARG A O 1
ATOM 741 N N . LEU A 1 100 ? -10.301 1.448 7.629 1.00 98.50 100 LEU A N 1
ATOM 742 C CA . LEU A 1 100 ? -8.981 1.335 7.038 1.00 98.50 100 LEU A CA 1
ATOM 743 C C . LEU A 1 100 ? -9.082 1.171 5.522 1.00 98.50 100 LEU A C 1
ATOM 745 O O . LEU A 1 100 ? -9.808 0.319 5.011 1.00 98.50 100 LEU A O 1
ATOM 749 N N . ASN A 1 101 ? -8.346 2.011 4.795 1.00 98.81 101 ASN A N 1
ATOM 750 C CA . ASN A 1 101 ? -8.174 1.882 3.352 1.00 98.81 101 ASN A CA 1
ATOM 751 C C . ASN A 1 101 ? -6.690 1.751 3.017 1.00 98.81 101 ASN A C 1
ATOM 753 O O . ASN A 1 101 ? -5.928 2.693 3.239 1.00 98.81 101 ASN A O 1
ATOM 757 N N . ILE A 1 102 ? -6.304 0.636 2.410 1.00 98.88 102 ILE A N 1
ATOM 758 C CA . ILE A 1 102 ? -4.957 0.411 1.885 1.00 98.88 102 ILE A CA 1
ATOM 759 C C . ILE A 1 102 ? -5.061 0.383 0.365 1.00 98.88 102 ILE A C 1
ATOM 761 O O . ILE A 1 102 ? -5.842 -0.376 -0.204 1.00 98.88 102 ILE A O 1
ATOM 765 N N . ASN A 1 103 ? -4.316 1.254 -0.307 1.00 98.88 103 ASN A N 1
ATOM 766 C CA . ASN A 1 103 ? -4.330 1.371 -1.758 1.00 98.88 103 ASN A CA 1
ATOM 767 C C . ASN A 1 103 ? -2.908 1.279 -2.303 1.00 98.88 103 ASN A C 1
ATOM 769 O O . ASN A 1 103 ? -2.119 2.204 -2.122 1.00 98.88 103 ASN A O 1
ATOM 773 N N . ALA A 1 104 ? -2.635 0.216 -3.047 1.00 98.88 104 ALA A N 1
ATOM 774 C CA . ALA A 1 104 ? -1.426 0.022 -3.826 1.00 98.88 104 ALA A CA 1
ATOM 775 C C . ALA A 1 104 ? -1.752 0.158 -5.320 1.00 98.88 104 ALA A C 1
ATOM 777 O O . ALA A 1 104 ? -2.637 -0.514 -5.856 1.00 98.88 104 ALA A O 1
ATOM 778 N N . SER A 1 105 ? -1.078 1.077 -6.017 1.00 98.88 105 SER A N 1
ATOM 779 C CA . SER A 1 105 ? -1.316 1.323 -7.444 1.00 98.88 105 SER A CA 1
ATOM 780 C C . SER A 1 105 ? -0.019 1.485 -8.227 1.00 98.88 105 SER A C 1
ATOM 782 O O . SER A 1 105 ? 0.512 2.597 -8.307 1.00 98.88 105 SER A O 1
ATOM 784 N N . ALA A 1 106 ? 0.360 0.445 -8.963 1.00 98.81 106 ALA A N 1
ATOM 785 C CA . ALA A 1 106 ? 1.477 0.466 -9.897 1.00 98.81 106 ALA A CA 1
ATOM 786 C C . ALA A 1 106 ? 1.032 0.619 -11.351 1.00 98.81 106 ALA A C 1
ATOM 788 O O . ALA A 1 106 ? 0.053 0.012 -11.806 1.00 98.81 106 ALA A O 1
ATOM 789 N N . ARG A 1 107 ? 1.728 1.481 -12.105 1.00 98.56 107 ARG A N 1
ATOM 790 C CA . ARG A 1 107 ? 1.414 1.723 -13.521 1.00 98.56 107 ARG A CA 1
ATOM 791 C C . ARG A 1 107 ? 2.652 1.934 -14.379 1.00 98.56 107 ARG A C 1
ATOM 793 O O . ARG A 1 107 ? 3.430 2.857 -14.144 1.00 98.56 107 ARG A O 1
ATOM 800 N N . THR A 1 108 ? 2.723 1.207 -15.484 1.00 98.06 108 THR A N 1
ATOM 801 C CA . THR A 1 108 ? 3.714 1.426 -16.544 1.00 98.06 108 THR A CA 1
ATOM 802 C C . THR A 1 108 ? 3.091 1.236 -17.930 1.00 98.06 108 THR A C 1
ATOM 804 O O . THR A 1 108 ? 1.956 0.777 -18.077 1.00 98.06 108 THR A O 1
ATOM 807 N N . ASN A 1 109 ? 3.787 1.672 -18.983 1.00 96.62 109 ASN A N 1
ATOM 808 C CA . ASN A 1 109 ? 3.330 1.452 -20.358 1.00 96.62 109 ASN A CA 1
ATOM 809 C C . ASN A 1 109 ? 4.054 0.295 -21.051 1.00 96.62 109 ASN A C 1
ATOM 811 O O . ASN A 1 109 ? 3.517 -0.212 -22.035 1.00 96.62 109 ASN A O 1
ATOM 815 N N . ARG A 1 110 ? 5.275 -0.058 -20.632 1.00 95.88 110 ARG A N 1
ATOM 816 C CA . ARG A 1 110 ? 6.095 -1.070 -21.321 1.00 95.88 110 ARG A CA 1
ATOM 817 C C . ARG A 1 110 ? 6.795 -2.066 -20.398 1.00 95.88 110 ARG A C 1
ATOM 819 O O . ARG A 1 110 ? 7.074 -3.137 -20.907 1.00 95.88 110 ARG A O 1
ATOM 826 N N . GLY A 1 111 ? 7.114 -1.699 -19.157 1.00 96.50 111 GLY A N 1
ATOM 827 C CA . GLY A 1 111 ? 7.687 -2.643 -18.190 1.00 96.50 111 GLY A CA 1
ATOM 828 C C . GLY A 1 111 ? 6.600 -3.443 -17.485 1.00 96.50 111 GLY A C 1
ATOM 829 O O . GLY A 1 111 ? 5.435 -3.411 -17.912 1.00 96.50 111 GLY A O 1
ATOM 830 N N . ASP A 1 112 ? 6.962 -4.063 -16.377 1.00 98.00 112 ASP A N 1
ATOM 831 C CA . ASP A 1 112 ? 6.039 -4.823 -15.546 1.00 98.00 112 ASP A CA 1
ATOM 832 C C . ASP A 1 112 ? 5.438 -3.940 -14.444 1.00 98.00 112 ASP A C 1
ATOM 834 O O . ASP A 1 112 ? 5.983 -2.896 -14.066 1.00 98.00 112 ASP A O 1
ATOM 838 N N . ALA A 1 113 ? 4.225 -4.284 -14.016 1.00 98.56 113 ALA A N 1
ATOM 839 C CA . ALA A 1 113 ? 3.526 -3.583 -12.947 1.00 98.56 113 ALA A CA 1
ATOM 840 C C . ALA A 1 113 ? 3.154 -4.556 -11.834 1.00 98.56 113 ALA A C 1
ATOM 842 O O . ALA A 1 113 ? 2.421 -5.505 -12.089 1.00 98.56 113 ALA A O 1
ATOM 843 N N . GLU A 1 114 ? 3.539 -4.244 -10.608 1.00 98.81 114 GLU A N 1
ATOM 844 C CA . GLU A 1 114 ? 3.243 -5.048 -9.431 1.00 98.81 114 GLU A CA 1
ATOM 845 C C . GLU A 1 114 ? 2.603 -4.188 -8.346 1.00 98.81 114 GLU A C 1
ATOM 847 O O . GLU A 1 114 ? 3.054 -3.081 -8.050 1.00 98.81 114 GLU A O 1
ATOM 852 N N . ALA A 1 115 ? 1.481 -4.646 -7.802 1.00 98.88 115 ALA A N 1
ATOM 853 C CA . ALA A 1 115 ? 0.803 -3.960 -6.716 1.00 98.88 115 ALA A CA 1
ATOM 854 C C . ALA A 1 115 ? 0.417 -4.959 -5.632 1.00 98.88 115 ALA A C 1
ATOM 856 O O . ALA A 1 115 ? -0.397 -5.847 -5.890 1.00 98.88 115 ALA A O 1
ATOM 857 N N . VAL A 1 116 ? 0.916 -4.752 -4.419 1.00 98.94 116 VAL A N 1
ATOM 858 C CA . VAL A 1 116 ? 0.629 -5.617 -3.275 1.00 98.94 116 VAL A CA 1
ATOM 859 C C . VAL A 1 116 ? -0.029 -4.800 -2.168 1.00 98.94 116 VAL A C 1
ATOM 861 O O . VAL A 1 116 ? 0.392 -3.691 -1.843 1.00 98.94 116 VAL A O 1
ATOM 864 N N . GLY A 1 117 ? -1.145 -5.295 -1.633 1.00 98.75 117 GLY A N 1
ATOM 865 C CA . GLY A 1 117 ? -1.817 -4.655 -0.505 1.00 98.75 117 GLY A CA 1
ATOM 866 C C . GLY A 1 117 ? -0.974 -4.758 0.762 1.00 98.75 117 GLY A C 1
ATOM 867 O O . GLY A 1 117 ? -0.594 -3.730 1.323 1.00 98.75 117 GLY A O 1
ATOM 868 N N . LEU A 1 118 ? -0.707 -5.993 1.184 1.00 98.81 118 LEU A N 1
ATOM 869 C CA . LEU A 1 118 ? 0.163 -6.347 2.302 1.00 98.81 118 LEU A CA 1
ATOM 870 C C . LEU A 1 118 ? 1.111 -7.465 1.856 1.00 98.81 118 LEU A C 1
ATOM 872 O O . LEU A 1 118 ? 0.639 -8.441 1.264 1.00 98.81 118 LEU A O 1
ATOM 876 N N . GLU A 1 119 ? 2.392 -7.317 2.163 1.00 98.81 119 GLU A N 1
ATOM 877 C CA . GLU A 1 119 ? 3.469 -8.265 1.878 1.00 98.81 119 GLU A CA 1
ATOM 878 C C . GLU A 1 119 ? 4.239 -8.547 3.166 1.00 98.81 119 GLU A C 1
ATOM 880 O O . GLU A 1 119 ? 4.642 -7.606 3.853 1.00 98.81 119 GLU A O 1
ATOM 885 N N . ASP A 1 120 ? 4.342 -9.824 3.543 1.00 98.75 120 ASP A N 1
ATOM 886 C CA . ASP A 1 120 ? 5.006 -10.275 4.777 1.00 98.75 120 ASP A CA 1
ATOM 887 C C . ASP A 1 120 ? 4.611 -9.461 6.031 1.00 98.75 120 ASP A C 1
ATOM 889 O O . ASP A 1 120 ? 5.386 -9.222 6.954 1.00 98.75 120 ASP A O 1
ATOM 893 N N . SER A 1 121 ? 3.351 -9.020 6.069 1.00 98.75 121 SER A N 1
ATOM 894 C CA . SER A 1 121 ? 2.862 -8.029 7.025 1.00 98.75 121 SER A CA 1
ATOM 895 C C . SER A 1 121 ? 1.699 -8.550 7.863 1.00 98.75 121 SER A C 1
ATOM 897 O O . SER A 1 121 ? 1.027 -9.531 7.532 1.00 98.75 121 SER A O 1
ATOM 899 N N . SER A 1 122 ? 1.422 -7.848 8.959 1.00 98.69 122 SER A N 1
ATOM 900 C CA . SER A 1 122 ? 0.271 -8.104 9.826 1.00 98.69 122 SER A CA 1
ATOM 901 C C . SER A 1 122 ? -0.599 -6.862 9.981 1.00 98.69 122 SER A C 1
ATOM 903 O O . SER A 1 122 ? -0.112 -5.734 10.055 1.00 98.69 122 SER A O 1
ATOM 905 N N . LEU A 1 123 ? -1.911 -7.073 10.006 1.00 98.69 123 LEU A N 1
ATOM 906 C CA . LEU A 1 123 ? -2.891 -6.016 10.208 1.00 98.69 123 LEU A CA 1
ATOM 907 C C . LEU A 1 123 ? -3.952 -6.465 11.212 1.00 98.69 123 LEU A C 1
ATOM 909 O O . LEU A 1 123 ? -4.609 -7.482 10.983 1.00 98.69 123 LEU A O 1
ATOM 913 N N . GLU A 1 124 ? -4.136 -5.684 12.274 1.00 98.44 124 GLU A N 1
ATOM 914 C CA . GLU A 1 124 ? -5.129 -5.915 13.326 1.00 98.44 124 GLU A CA 1
ATOM 915 C C . GLU A 1 124 ? -6.081 -4.714 13.458 1.00 98.44 124 GLU A C 1
ATOM 917 O O . GLU A 1 124 ? -5.641 -3.563 13.426 1.00 98.44 124 GLU A O 1
ATOM 922 N N . THR A 1 125 ? -7.392 -4.967 13.573 1.00 97.00 125 THR A N 1
ATOM 923 C CA . THR A 1 125 ? -8.395 -3.916 13.875 1.00 97.00 125 THR A CA 1
ATOM 924 C C . THR A 1 125 ? -9.078 -4.065 15.233 1.00 97.00 125 THR A C 1
ATOM 926 O O . THR A 1 125 ? -9.892 -3.231 15.609 1.00 97.00 125 THR A O 1
ATOM 929 N N . GLY A 1 126 ? -8.725 -5.107 15.990 1.00 96.38 126 GLY A N 1
ATOM 930 C CA . GLY A 1 126 ? -9.122 -5.298 17.381 1.00 96.38 126 GLY A CA 1
ATOM 931 C C . GLY A 1 126 ? -10.630 -5.446 17.607 1.00 96.38 126 GLY A C 1
ATOM 932 O O . GLY A 1 126 ? -11.225 -6.450 17.240 1.00 96.38 126 GLY A O 1
ATOM 933 N N . SER A 1 127 ? -11.258 -4.558 18.376 1.00 96.81 127 SER A N 1
ATOM 934 C CA . SER A 1 127 ? -12.666 -4.743 18.779 1.00 96.81 127 SER A CA 1
ATOM 935 C C . SER A 1 127 ? -13.560 -3.625 18.275 1.00 96.81 127 SER A C 1
ATOM 937 O O . SER A 1 127 ? -13.323 -2.472 18.633 1.00 96.81 127 SER A O 1
ATOM 939 N N . GLY A 1 128 ? -14.674 -3.964 17.632 1.00 97.88 128 GLY A N 1
ATOM 940 C CA . GLY A 1 128 ? -15.639 -2.990 17.148 1.00 97.88 128 GLY A CA 1
ATOM 941 C C . GLY A 1 128 ? -16.418 -3.481 15.944 1.00 97.88 128 GLY A C 1
ATOM 942 O O . GLY A 1 128 ? -16.784 -4.638 15.872 1.00 97.88 128 GLY A O 1
ATOM 943 N N . ALA A 1 129 ? -16.813 -2.576 15.059 1.00 98.31 129 ALA A N 1
ATOM 944 C CA . ALA A 1 129 ? -17.511 -2.951 13.830 1.00 98.31 129 ALA A CA 1
ATOM 945 C C . ALA A 1 129 ? -16.761 -2.318 12.668 1.00 98.31 129 ALA A C 1
ATOM 947 O O . ALA A 1 129 ? -17.058 -1.178 12.262 1.00 98.31 129 ALA A O 1
ATOM 948 N N . ASP A 1 130 ? -15.770 -3.053 12.181 1.00 98.62 130 ASP A N 1
ATOM 949 C CA . ASP A 1 130 ? -14.703 -2.492 11.372 1.00 98.62 130 ASP A CA 1
ATOM 950 C C . ASP A 1 130 ? -15.001 -2.573 9.885 1.00 98.62 130 ASP A C 1
ATOM 952 O O . ASP A 1 130 ? -15.799 -3.376 9.391 1.00 98.62 130 ASP A O 1
ATOM 956 N N . ARG A 1 131 ? -14.385 -1.660 9.137 1.00 98.75 131 ARG A N 1
ATOM 957 C CA . ARG A 1 131 ? -14.443 -1.646 7.678 1.00 98.75 131 ARG A CA 1
ATOM 958 C C . ARG A 1 131 ? -13.049 -1.532 7.113 1.00 98.75 131 ARG A C 1
ATOM 960 O O . ARG A 1 131 ? -12.444 -0.459 7.150 1.00 98.75 131 ARG A O 1
ATOM 967 N N . LEU A 1 132 ? -12.609 -2.616 6.500 1.00 98.56 132 LEU A N 1
ATOM 968 C CA . LEU A 1 132 ? -11.334 -2.703 5.823 1.00 98.56 132 LEU A CA 1
ATOM 969 C C . LEU A 1 132 ? -11.534 -2.798 4.313 1.00 98.56 132 LEU A C 1
ATOM 971 O O . LEU A 1 132 ? -12.304 -3.623 3.823 1.00 98.56 132 LEU A O 1
ATOM 975 N N . ASN A 1 133 ? -10.803 -1.968 3.576 1.00 98.81 133 ASN A N 1
ATOM 976 C CA . ASN A 1 133 ? -10.714 -2.040 2.128 1.00 98.81 133 ASN A CA 1
ATOM 977 C C . ASN A 1 133 ? -9.249 -2.063 1.680 1.00 98.81 133 ASN A C 1
ATOM 979 O O . ASN A 1 133 ? -8.531 -1.074 1.838 1.00 98.81 133 ASN A O 1
ATOM 983 N N . ILE A 1 134 ? -8.825 -3.173 1.082 1.00 98.88 134 ILE A N 1
ATOM 984 C CA . ILE A 1 134 ? -7.492 -3.341 0.501 1.00 98.88 134 ILE A CA 1
ATOM 985 C C . ILE A 1 134 ? -7.638 -3.369 -1.019 1.00 98.88 134 ILE A C 1
ATOM 987 O O . ILE A 1 134 ? -8.286 -4.249 -1.583 1.00 98.88 134 ILE A O 1
ATOM 991 N N . ASN A 1 135 ? -7.028 -2.403 -1.700 1.00 98.88 135 ASN A N 1
ATOM 992 C CA . ASN A 1 135 ? -7.043 -2.289 -3.152 1.00 98.88 135 ASN A CA 1
ATOM 993 C C . ASN A 1 135 ? -5.625 -2.387 -3.706 1.00 98.88 135 ASN A C 1
ATOM 995 O O . ASN A 1 135 ? -4.853 -1.435 -3.610 1.00 98.88 135 ASN A O 1
ATOM 999 N N . ALA A 1 136 ? -5.335 -3.490 -4.382 1.00 98.81 136 ALA A N 1
ATOM 1000 C CA . ALA A 1 136 ? -4.149 -3.666 -5.201 1.00 98.81 136 ALA A CA 1
ATOM 1001 C C . ALA A 1 136 ? -4.524 -3.516 -6.681 1.00 98.81 136 ALA A C 1
ATOM 1003 O O . ALA A 1 136 ? -5.406 -4.207 -7.201 1.00 98.81 136 ALA A O 1
ATOM 1004 N N . SER A 1 137 ? -3.891 -2.573 -7.378 1.00 98.81 137 SER A N 1
ATOM 1005 C CA . SER A 1 137 ? -4.184 -2.267 -8.779 1.00 98.81 137 SER A CA 1
ATOM 1006 C C . SER A 1 137 ? -2.904 -2.116 -9.591 1.00 98.81 137 SER A C 1
ATOM 1008 O O . SER A 1 137 ? -2.338 -1.022 -9.658 1.00 98.81 137 SER A O 1
ATOM 1010 N N . ALA A 1 138 ? -2.546 -3.156 -10.334 1.00 98.75 138 ALA A N 1
ATOM 1011 C CA . ALA A 1 138 ? -1.439 -3.123 -11.275 1.00 98.75 138 ALA A CA 1
ATOM 1012 C C . ALA A 1 138 ? -1.917 -2.955 -12.715 1.00 98.75 138 ALA A C 1
ATOM 1014 O O . ALA A 1 138 ? -2.887 -3.573 -13.170 1.00 98.75 138 ALA A O 1
ATOM 1015 N N . ARG A 1 139 ? -1.228 -2.090 -13.460 1.00 98.56 139 ARG A N 1
ATOM 1016 C CA . ARG A 1 139 ? -1.514 -1.875 -14.875 1.00 98.56 139 ARG A CA 1
ATOM 1017 C C . ARG A 1 139 ? -0.247 -1.707 -15.696 1.00 98.56 139 ARG A C 1
ATOM 1019 O O . ARG A 1 139 ? 0.419 -0.676 -15.589 1.00 98.56 139 ARG A O 1
ATOM 1026 N N . SER A 1 140 ? -0.038 -2.625 -16.629 1.00 97.62 140 SER A N 1
ATOM 1027 C CA . SER A 1 140 ? 0.916 -2.474 -17.717 1.00 97.62 140 SER A CA 1
ATOM 1028 C C . SER A 1 140 ? 0.216 -2.559 -19.071 1.00 97.62 140 SER A C 1
ATOM 1030 O O . SER A 1 140 ? -0.677 -3.368 -19.294 1.00 97.62 140 SER A O 1
ATOM 1032 N N . ARG A 1 141 ? 0.580 -1.675 -20.006 1.00 95.56 141 ARG A N 1
ATOM 1033 C CA . ARG A 1 141 ? 0.029 -1.722 -21.377 1.00 95.56 141 ARG A CA 1
ATOM 1034 C C . ARG A 1 141 ? 0.792 -2.660 -22.304 1.00 95.56 141 ARG A C 1
ATOM 1036 O O . ARG A 1 141 ? 0.315 -2.909 -23.408 1.00 95.56 141 ARG A O 1
ATOM 1043 N N . GLY A 1 142 ? 2.000 -3.055 -21.925 1.00 93.50 142 GLY A N 1
ATOM 1044 C CA . GLY A 1 142 ? 2.916 -3.762 -22.815 1.00 93.50 142 GLY A CA 1
ATOM 1045 C C . GLY A 1 142 ? 3.846 -4.747 -22.124 1.00 93.50 142 GLY A C 1
ATOM 1046 O O . GLY A 1 142 ? 4.640 -5.346 -22.836 1.00 93.50 142 GLY A O 1
ATOM 1047 N N . GLY A 1 143 ? 3.747 -4.881 -20.803 1.00 95.06 143 GLY A N 1
ATOM 1048 C CA . GLY A 1 143 ? 4.381 -5.924 -20.005 1.00 95.06 143 GLY A CA 1
ATOM 1049 C C . GLY A 1 143 ? 3.347 -6.619 -19.120 1.00 95.06 143 GLY A C 1
ATOM 1050 O O . GLY A 1 143 ? 2.132 -6.396 -19.269 1.00 95.06 143 GLY A O 1
ATOM 1051 N N . TYR A 1 144 ? 3.842 -7.438 -18.203 1.00 96.62 144 TYR A N 1
ATOM 1052 C CA . TYR A 1 144 ? 3.045 -8.192 -17.250 1.00 96.62 144 TYR A CA 1
ATOM 1053 C C . TYR A 1 144 ? 2.440 -7.271 -16.180 1.00 96.62 144 TYR A C 1
ATOM 1055 O O . TYR A 1 144 ? 2.883 -6.137 -15.961 1.00 96.62 144 TYR A O 1
ATOM 1063 N N . ALA A 1 145 ? 1.359 -7.729 -15.552 1.00 98.19 145 ALA A N 1
ATOM 1064 C CA . ALA A 1 145 ? 0.778 -7.047 -14.409 1.00 98.19 145 ALA A CA 1
ATOM 1065 C C . ALA A 1 145 ? 0.360 -8.060 -13.346 1.00 98.19 145 ALA A C 1
ATOM 1067 O O . ALA A 1 145 ? -0.380 -8.994 -13.654 1.00 98.19 145 ALA A O 1
ATOM 1068 N N . GLU A 1 146 ? 0.748 -7.796 -12.106 1.00 98.44 146 GLU A N 1
ATOM 1069 C CA . GLU A 1 146 ? 0.446 -8.609 -10.934 1.00 98.44 146 GLU A CA 1
ATOM 1070 C C . GLU A 1 146 ? -0.195 -7.755 -9.851 1.00 98.44 146 GLU A C 1
ATOM 1072 O O . GLU A 1 146 ? 0.272 -6.665 -9.536 1.00 98.44 146 GLU A O 1
ATOM 1077 N N . ALA A 1 147 ? -1.312 -8.226 -9.308 1.00 98.69 147 ALA A N 1
ATOM 1078 C CA . ALA A 1 147 ? -1.964 -7.566 -8.193 1.00 98.69 147 ALA A CA 1
ATOM 1079 C C . ALA A 1 147 ? -2.303 -8.605 -7.135 1.00 98.69 147 ALA A C 1
ATOM 1081 O O . ALA A 1 147 ? -3.052 -9.542 -7.421 1.00 98.69 147 ALA A O 1
ATOM 1082 N N . VAL A 1 148 ? -1.807 -8.396 -5.920 1.00 98.75 148 VAL A N 1
ATOM 1083 C CA . VAL A 1 148 ? -2.016 -9.295 -4.786 1.00 98.75 148 VAL A CA 1
ATOM 1084 C C . VAL A 1 148 ? -2.615 -8.507 -3.628 1.00 98.75 148 VAL A C 1
ATOM 1086 O O . VAL A 1 148 ? -2.197 -7.397 -3.317 1.00 98.75 148 VAL A O 1
ATOM 1089 N N . GLY A 1 149 ? -3.672 -9.040 -3.018 1.00 98.38 149 GLY A N 1
ATOM 1090 C CA . GLY A 1 149 ? -4.299 -8.396 -1.862 1.00 98.38 149 GLY A CA 1
ATOM 1091 C C . GLY A 1 149 ? -3.472 -8.575 -0.591 1.00 98.38 149 GLY A C 1
ATOM 1092 O O . GLY A 1 149 ? -3.184 -7.598 0.091 1.00 98.38 149 GLY A O 1
ATOM 1093 N N . LEU A 1 150 ? -3.108 -9.826 -0.312 1.00 98.50 150 LEU A N 1
ATOM 1094 C CA . LEU A 1 150 ? -2.318 -10.275 0.830 1.00 98.50 150 LEU A CA 1
ATOM 1095 C C . LEU A 1 150 ? -1.326 -11.316 0.307 1.00 98.50 150 LEU A C 1
ATOM 1097 O O . LEU A 1 150 ? -1.778 -12.331 -0.232 1.00 98.50 150 LEU A O 1
ATOM 1101 N N . ASP A 1 151 ? -0.029 -11.074 0.455 1.00 98.56 151 ASP A N 1
ATOM 1102 C CA . ASP A 1 151 ? 1.014 -12.066 0.205 1.00 98.56 151 ASP A CA 1
ATOM 1103 C C . ASP A 1 151 ? 1.767 -12.367 1.494 1.00 98.56 151 ASP A C 1
ATOM 1105 O O . ASP A 1 151 ? 2.176 -11.449 2.202 1.00 98.56 151 ASP A O 1
ATOM 1109 N N . SER A 1 152 ? 1.851 -13.651 1.843 1.00 98.38 152 SER A N 1
ATOM 1110 C CA . SER A 1 152 ? 2.478 -14.138 3.084 1.00 98.38 152 SER A CA 1
ATOM 1111 C C . SER A 1 152 ? 2.099 -13.353 4.358 1.00 98.38 152 SER A C 1
ATOM 1113 O O . SER A 1 152 ? 2.829 -13.329 5.341 1.00 98.38 152 SER A O 1
ATOM 1115 N N . SER A 1 153 ? 0.904 -12.753 4.361 1.00 98.69 153 SER A N 1
ATOM 1116 C CA . SER A 1 153 ? 0.455 -11.777 5.358 1.00 98.69 153 SER A CA 1
ATOM 1117 C C . SER A 1 153 ? -0.724 -12.284 6.187 1.00 98.69 153 SER A C 1
ATOM 1119 O O . SER A 1 153 ? -1.470 -13.178 5.768 1.00 98.69 153 SER A O 1
ATOM 1121 N N . SER A 1 154 ? -0.941 -11.670 7.350 1.00 98.31 154 SER A N 1
ATOM 1122 C CA . SER A 1 154 ? -2.103 -11.910 8.208 1.00 98.31 154 SER A CA 1
ATOM 1123 C C . SER A 1 154 ? -3.012 -10.685 8.313 1.00 98.31 154 SER A C 1
ATOM 1125 O O . SER A 1 154 ? -2.582 -9.535 8.249 1.00 98.31 154 SER A O 1
ATOM 1127 N N . LEU A 1 155 ? -4.302 -10.959 8.482 1.00 98.38 155 LEU A N 1
ATOM 1128 C CA . LEU A 1 155 ? -5.333 -9.970 8.759 1.00 98.38 155 LEU A CA 1
ATOM 1129 C C . LEU A 1 155 ? -6.230 -10.518 9.872 1.00 98.38 155 LEU A C 1
ATOM 1131 O O . LEU A 1 155 ? -6.849 -11.568 9.681 1.00 98.38 155 LEU A O 1
ATOM 1135 N N . ASP A 1 156 ? -6.312 -9.802 10.990 1.00 98.44 156 ASP A N 1
ATOM 1136 C CA . ASP A 1 156 ? -7.209 -10.095 12.108 1.00 98.44 156 ASP A CA 1
ATOM 1137 C C . ASP A 1 156 ? -8.139 -8.900 12.356 1.00 98.44 156 ASP A C 1
ATOM 1139 O O . ASP A 1 156 ? -7.689 -7.788 12.614 1.00 98.44 156 ASP A O 1
ATOM 1143 N N . THR A 1 157 ? -9.451 -9.108 12.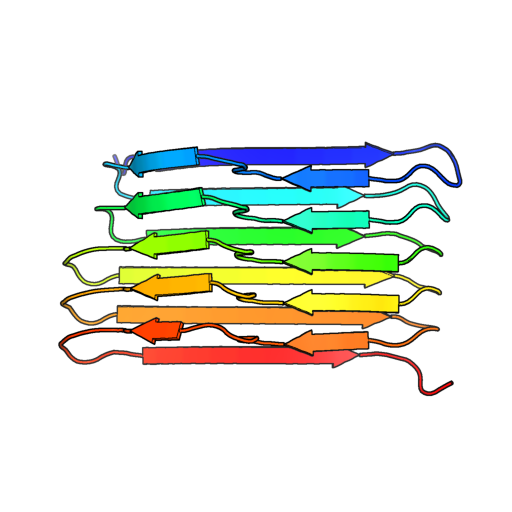249 1.00 97.81 157 THR A N 1
ATOM 1144 C CA . THR A 1 157 ? -10.430 -8.055 12.572 1.00 97.81 157 THR A CA 1
ATOM 1145 C C . THR A 1 157 ? -10.903 -8.113 14.021 1.00 97.81 157 THR A C 1
ATOM 1147 O O . THR A 1 157 ? -11.701 -7.290 14.444 1.00 97.81 157 THR A O 1
ATOM 1150 N N . GLY A 1 158 ? -10.431 -9.105 14.780 1.00 97.62 158 GLY A N 1
ATOM 1151 C CA . GLY A 1 158 ? -10.786 -9.351 16.164 1.00 97.62 158 GLY A CA 1
ATOM 1152 C C . GLY A 1 158 ? -12.284 -9.575 16.377 1.00 97.62 158 GLY A C 1
ATOM 1153 O O . GLY A 1 158 ? -12.856 -10.553 15.890 1.00 97.62 158 GLY A O 1
ATOM 1154 N N . SER A 1 159 ? -12.910 -8.761 17.229 1.00 97.19 159 SER A N 1
ATOM 1155 C CA . SER A 1 159 ? -14.278 -9.003 17.705 1.00 97.19 159 SER A CA 1
ATOM 1156 C C . SER A 1 159 ? -15.283 -7.963 17.227 1.00 97.19 159 SER A C 1
ATOM 1158 O O . SER A 1 159 ? -15.140 -6.783 17.528 1.00 97.19 159 SER A O 1
ATOM 1160 N N . GLY A 1 160 ? -16.388 -8.456 16.671 1.00 97.81 160 GLY A N 1
ATOM 1161 C CA . GLY A 1 160 ? -17.596 -7.705 16.358 1.00 97.81 160 GLY A CA 1
ATOM 1162 C C . GLY A 1 160 ? -18.079 -7.967 14.934 1.00 97.81 160 GLY A C 1
ATOM 1163 O O . GLY A 1 160 ? -17.830 -9.041 14.389 1.00 97.81 160 GLY A O 1
ATOM 1164 N N . ASP A 1 161 ? -18.873 -7.048 14.383 1.00 98.31 161 ASP A N 1
ATOM 1165 C CA . ASP A 1 161 ? -19.508 -7.226 13.071 1.00 98.31 161 ASP A CA 1
ATOM 1166 C C . ASP A 1 161 ? -18.686 -6.513 11.987 1.00 98.31 161 ASP A C 1
ATOM 1168 O O . ASP A 1 161 ? -18.982 -5.371 11.610 1.00 98.31 161 ASP A O 1
ATOM 1172 N N . ASP A 1 162 ? -17.664 -7.203 11.484 1.00 98.62 162 ASP A N 1
ATOM 1173 C CA . ASP A 1 162 ? -16.672 -6.615 10.582 1.00 98.62 162 ASP A CA 1
ATOM 1174 C C . ASP A 1 162 ? -16.997 -6.814 9.102 1.00 98.62 162 ASP A C 1
ATOM 1176 O O . ASP A 1 162 ? -17.648 -7.774 8.674 1.00 98.62 162 ASP A O 1
ATOM 1180 N N . GLN A 1 163 ? -16.498 -5.889 8.285 1.00 98.69 163 GLN A N 1
ATOM 1181 C CA . GLN A 1 163 ? -16.573 -5.956 6.835 1.00 98.69 163 GLN A CA 1
ATOM 1182 C C . GLN A 1 163 ? -15.183 -5.806 6.222 1.00 98.69 163 GLN A C 1
ATOM 1184 O O . GLN A 1 163 ? -14.544 -4.760 6.337 1.00 98.69 163 GLN A O 1
ATOM 1189 N N . VAL A 1 164 ? -14.773 -6.823 5.467 1.00 98.69 164 VAL A N 1
ATOM 1190 C CA . VAL A 1 164 ? -13.508 -6.838 4.729 1.00 98.69 164 VAL A CA 1
ATOM 1191 C C . VAL A 1 164 ? -13.786 -6.903 3.232 1.00 98.69 164 VAL A C 1
ATOM 1193 O O . VAL A 1 164 ? -14.506 -7.781 2.753 1.00 98.69 164 VAL A O 1
ATOM 1196 N N . GLU A 1 165 ? -13.197 -5.977 2.481 1.00 98.75 165 GLU A N 1
ATOM 1197 C CA . GLU A 1 165 ? -13.175 -5.986 1.022 1.00 98.75 165 GLU A CA 1
ATOM 1198 C C . GLU A 1 165 ? -11.725 -6.000 0.530 1.00 98.75 165 GLU A C 1
ATOM 1200 O O . GLU A 1 165 ? -10.939 -5.109 0.846 1.00 98.75 165 GLU A O 1
ATOM 1205 N N . ILE A 1 166 ? -11.371 -7.010 -0.267 1.00 98.62 166 ILE A N 1
ATOM 1206 C CA . ILE A 1 166 ? -10.047 -7.129 -0.883 1.00 98.62 166 ILE A CA 1
ATOM 1207 C C . ILE A 1 166 ? -10.230 -7.170 -2.395 1.00 98.62 166 ILE A C 1
ATOM 1209 O O . ILE A 1 166 ? -10.871 -8.065 -2.947 1.00 98.62 166 ILE A O 1
ATOM 1213 N N . ASN A 1 167 ? -9.658 -6.181 -3.070 1.00 98.62 167 ASN A N 1
ATOM 1214 C CA . ASN A 1 167 ? -9.730 -5.999 -4.507 1.00 98.62 167 ASN A CA 1
ATOM 1215 C C . ASN A 1 167 ? -8.329 -6.072 -5.108 1.00 98.62 167 ASN A C 1
ATOM 1217 O O . ASN A 1 167 ? -7.578 -5.101 -5.053 1.00 98.62 167 ASN A O 1
ATOM 1221 N N . ALA A 1 168 ? -8.018 -7.184 -5.766 1.00 98.31 168 ALA A N 1
ATOM 1222 C CA . ALA A 1 168 ? -6.819 -7.331 -6.581 1.00 98.31 168 ALA A CA 1
ATOM 1223 C C . ALA A 1 168 ? -7.189 -7.226 -8.066 1.00 98.31 168 ALA A C 1
ATOM 1225 O O . ALA A 1 168 ? -8.016 -7.987 -8.574 1.00 98.31 168 ALA A O 1
ATOM 1226 N N . ARG A 1 169 ? -6.629 -6.237 -8.770 1.00 98.44 169 ARG A N 1
ATOM 1227 C CA . ARG A 1 169 ? -6.910 -5.986 -10.191 1.00 98.44 169 ARG A CA 1
ATOM 1228 C C . ARG A 1 169 ? -5.616 -5.835 -10.976 1.00 98.44 169 ARG A C 1
ATOM 1230 O O . ARG A 1 169 ? -4.951 -4.806 -10.883 1.00 98.44 169 ARG A O 1
ATOM 1237 N N . ALA A 1 170 ? -5.333 -6.823 -11.813 1.00 97.94 170 ALA A N 1
ATOM 1238 C CA . ALA A 1 170 ? -4.238 -6.792 -12.768 1.00 97.94 170 ALA A CA 1
ATOM 1239 C C . ALA A 1 170 ? -4.758 -6.536 -14.190 1.00 97.94 170 ALA A C 1
ATOM 1241 O O . ALA A 1 170 ? -5.745 -7.124 -14.637 1.00 97.94 170 ALA A O 1
ATOM 1242 N N . ASN A 1 171 ? -4.100 -5.631 -14.911 1.00 97.56 171 ASN A N 1
ATOM 1243 C CA . ASN A 1 171 ? -4.334 -5.391 -16.333 1.00 97.56 171 ASN A CA 1
ATOM 1244 C C . ASN A 1 171 ? -2.980 -5.287 -17.036 1.00 97.56 171 ASN A C 1
ATOM 1246 O O . ASN A 1 171 ? -2.386 -4.208 -17.060 1.00 97.56 171 ASN A O 1
ATOM 1250 N N . GLY A 1 172 ? -2.498 -6.421 -17.537 1.00 92.81 172 GLY A N 1
ATOM 1251 C CA . GLY A 1 172 ? -1.251 -6.561 -18.287 1.00 92.81 172 GLY A CA 1
ATOM 1252 C C . GLY A 1 172 ? -1.517 -6.977 -19.732 1.00 92.81 172 GLY A C 1
ATOM 1253 O O . GLY A 1 172 ? -2.654 -7.284 -20.104 1.00 92.81 172 GLY A O 1
ATOM 1254 N N . ALA A 1 173 ? -0.469 -6.982 -20.550 1.00 86.94 173 ALA A N 1
ATOM 1255 C CA . ALA A 1 173 ? -0.493 -7.652 -21.844 1.00 86.94 173 ALA A CA 1
ATOM 1256 C C . ALA A 1 173 ? 0.080 -9.068 -21.678 1.00 86.94 173 ALA A C 1
ATOM 1258 O O . ALA A 1 173 ? 1.128 -9.215 -21.060 1.00 86.94 173 ALA A O 1
ATOM 1259 N N . ASP A 1 174 ? -0.576 -10.085 -22.247 1.00 61.22 174 ASP A N 1
ATOM 1260 C CA . ASP A 1 174 ? 0.074 -11.382 -22.478 1.00 61.22 174 ASP A CA 1
ATOM 1261 C C . ASP A 1 174 ? 1.216 -11.159 -23.477 1.00 61.22 174 ASP A C 1
ATOM 1263 O O . ASP A 1 174 ? 0.975 -10.664 -24.588 1.00 61.22 174 ASP A O 1
ATOM 1267 N N . THR A 1 175 ? 2.446 -11.506 -23.105 1.00 50.22 175 THR A N 1
ATOM 1268 C CA . THR A 1 175 ? 3.592 -11.524 -24.027 1.00 50.22 175 THR A CA 1
ATOM 1269 C C . THR A 1 175 ? 4.234 -12.890 -24.069 1.00 50.22 175 THR A C 1
ATOM 1271 O O . THR A 1 175 ? 4.554 -13.400 -22.974 1.00 50.22 175 THR A O 1
#

Secondary structure (DSSP, 8-state):
---EEEEEEEEE--STT--EEEEEEES-EEEE-SSEEEEEEEEE--TTS-EEEEEEES-EEEE-SSEEEEEEEEE-SSS-EEEEEEES-EEE--BS--EEEEEEEEEESSS-EEEEEEES-EEE--EE--EEEEEEEEEESSS-EEEEEEES-EEE--EES-EEEEEEEEE----

Radius of gyration: 16.03 Å; 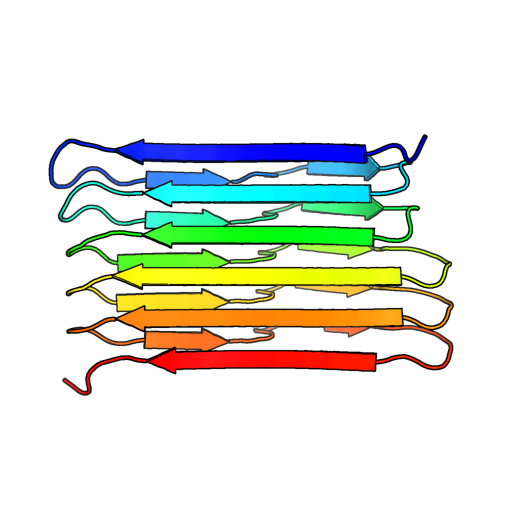chains: 1; bounding box: 36×34×44 Å

Sequence (175 aa):
MTSSTNFFDSARRWMPWQDAESKALDNQDIEVNTDRLNIRSSANAGRGGNAQATGIEDSNIDFTGNQANVNASSRTNRGDAEAVGLEDSSLDTGSGADRLNINASARTNRGDAEAVGLEDSSLETGSGADRLNINASARSRGGYAEAVGLDSSSLDTGSGDDQVEINARANGADT

pLDDT: mean 96.84, std 5.95, range [50.22, 98.94]